Protein AF-A0A6P7TN29-F1 (afdb_monomer_lite)

InterPro domains:
  IPR000462 CDP-alcohol phosphatidyltransferase [PF01066] (7-101)
  IPR043130 CDP-alcohol phosphatidyltransferase, transmembrane domain [G3DSA:1.20.120.1760] (2-104)
  IPR048254 CDP-alcohol phosphatidyltransferase, conserved site [PS00379] (47-69)

Sequence (142 aa):
MAAVIFYVPNIIGYVRLLLLFVAFLWYQNPFWFLLVYSFSAILDGIDGYMARKLNQVSEFGSLLDVVVDNIGRGMLWCHLHKYLYLISVVEWLTLVCTHCRGPNWKALKKKHPWIIERVMDKVLFHLPACRAALQRQTIHWI

Radius of gyration: 17.47 Å; chains: 1; bounding box: 35×36×44 Å

Foldseek 3Di:
DPDLCPDPLNVLLVVLLVLLVVLVVCLVPVVSNCVSLVVSVVSLVVSVVSCLVVVSDDPVSVLSSLVSVLSSVCSVLVSPDPVSNVVSVVSVVVSVVLVVVDPCSVPDDPDDPPVVVVVCCVPQVVDPSSVVVVVVVVPPPD

pLDDT: mean 78.21, std 18.31, range [28.72, 95.44]

Structure (mmCIF, N/CA/C/O backbone):
data_AF-A0A6P7TN29-F1
#
_entry.id   AF-A0A6P7TN29-F1
#
loop_
_atom_site.group_PDB
_atom_site.id
_atom_site.type_symbol
_atom_site.label_atom_id
_atom_site.label_alt_id
_atom_site.label_comp_id
_atom_site.label_asym_id
_atom_site.label_entity_id
_atom_site.label_seq_id
_atom_site.pdbx_PDB_ins_code
_atom_site.Cartn_x
_atom_site.Cartn_y
_atom_site.Cartn_z
_atom_site.occupancy
_atom_site.B_iso_or_equiv
_atom_site.auth_seq_id
_atom_site.auth_comp_id
_atom_site.auth_asym_id
_atom_site.auth_atom_id
_atom_site.pdbx_PDB_model_num
ATOM 1 N N . MET A 1 1 ? -21.975 9.933 15.622 1.00 47.31 1 MET A N 1
ATOM 2 C CA . MET A 1 1 ? -21.009 8.853 15.331 1.00 47.31 1 MET A CA 1
ATOM 3 C C . MET A 1 1 ? -20.386 9.181 13.985 1.00 47.31 1 MET A C 1
ATOM 5 O O . MET A 1 1 ? -21.134 9.276 13.021 1.00 47.31 1 MET A O 1
ATOM 9 N N . ALA A 1 2 ? -19.087 9.483 13.913 1.00 59.81 2 ALA A N 1
ATOM 10 C CA . ALA A 1 2 ? -18.452 9.720 12.614 1.00 59.81 2 ALA A CA 1
ATOM 11 C C . ALA A 1 2 ? -18.517 8.425 11.795 1.00 59.81 2 ALA A C 1
ATOM 13 O O . ALA A 1 2 ? -18.257 7.349 12.342 1.00 59.81 2 ALA A O 1
ATOM 14 N N . ALA A 1 3 ? -18.893 8.518 10.519 1.00 77.94 3 ALA A N 1
ATOM 15 C CA . ALA A 1 3 ? -18.880 7.353 9.646 1.00 77.94 3 ALA A CA 1
ATOM 16 C C . ALA A 1 3 ? -17.451 6.798 9.586 1.00 77.94 3 ALA A C 1
ATOM 18 O O . ALA A 1 3 ? -16.494 7.568 9.505 1.00 77.94 3 ALA A O 1
ATOM 19 N N . VAL A 1 4 ? -17.313 5.470 9.615 1.00 80.50 4 VAL A N 1
ATOM 20 C CA . VAL A 1 4 ? -16.020 4.756 9.615 1.00 80.50 4 VAL A CA 1
ATOM 21 C C . VAL A 1 4 ? -15.094 5.247 8.491 1.00 80.50 4 VAL A C 1
ATOM 23 O O . VAL A 1 4 ? -13.882 5.304 8.655 1.00 80.50 4 VAL A O 1
ATOM 26 N N . ILE A 1 5 ? -15.668 5.702 7.378 1.00 82.56 5 ILE A N 1
ATOM 27 C CA . ILE A 1 5 ? -14.985 6.282 6.214 1.00 82.56 5 ILE A CA 1
ATOM 28 C C . ILE A 1 5 ? -14.106 7.497 6.583 1.00 82.56 5 ILE A C 1
ATOM 30 O O . ILE A 1 5 ? -13.052 7.676 5.982 1.00 82.56 5 ILE A O 1
ATOM 34 N N . PHE A 1 6 ? -14.499 8.299 7.580 1.00 86.69 6 PHE A N 1
ATOM 35 C CA . PHE A 1 6 ? -13.807 9.530 8.000 1.00 86.69 6 PHE A CA 1
ATOM 36 C C . PHE A 1 6 ? -12.853 9.335 9.185 1.00 86.69 6 PHE A C 1
ATOM 38 O O . PHE A 1 6 ? -12.436 10.307 9.816 1.00 86.69 6 PHE A O 1
ATOM 45 N N . TYR A 1 7 ? -12.518 8.094 9.539 1.00 90.19 7 TYR A N 1
ATOM 46 C CA . TYR A 1 7 ? -11.497 7.856 10.557 1.00 90.19 7 TYR A CA 1
ATOM 47 C C . TYR A 1 7 ? -10.146 8.385 10.077 1.00 90.19 7 TYR A C 1
ATOM 49 O O . TYR A 1 7 ? -9.779 8.206 8.917 1.00 90.19 7 TYR A O 1
ATOM 57 N N . VAL A 1 8 ? -9.387 9.001 10.985 1.00 88.50 8 VAL A N 1
ATOM 58 C CA . VAL A 1 8 ? -8.044 9.532 10.708 1.00 88.50 8 VAL A CA 1
ATOM 59 C C . VAL A 1 8 ? -7.138 8.497 10.018 1.00 88.50 8 VAL A C 1
ATOM 61 O O . VAL A 1 8 ? -6.563 8.846 8.988 1.00 88.50 8 VAL A O 1
ATOM 64 N N . PRO A 1 9 ? -7.034 7.228 10.476 1.00 89.44 9 PRO A N 1
ATOM 65 C CA . PRO A 1 9 ? -6.250 6.214 9.764 1.00 89.44 9 PRO A CA 1
ATOM 66 C C . PRO A 1 9 ? -6.745 5.941 8.336 1.00 89.44 9 PRO A C 1
ATOM 68 O O . PRO A 1 9 ? -5.930 5.767 7.438 1.00 89.44 9 PRO A O 1
ATOM 71 N N . ASN A 1 10 ? -8.057 5.978 8.085 1.00 91.75 10 ASN A N 1
ATOM 72 C CA . ASN A 1 10 ? -8.608 5.736 6.747 1.00 91.75 10 ASN A CA 1
ATOM 73 C C . ASN A 1 10 ? -8.321 6.906 5.798 1.00 91.75 10 ASN A C 1
ATOM 75 O O . ASN A 1 10 ? -8.030 6.687 4.626 1.00 91.75 10 ASN A O 1
ATOM 79 N N . ILE A 1 11 ? -8.327 8.140 6.314 1.00 92.75 11 ILE A N 1
ATOM 80 C CA . ILE A 1 11 ? -7.901 9.322 5.555 1.00 92.75 11 ILE A CA 1
ATOM 81 C C . ILE A 1 11 ? -6.428 9.191 5.151 1.00 92.75 11 ILE A C 1
ATOM 83 O O . ILE A 1 11 ? -6.093 9.453 3.997 1.00 92.75 11 ILE A O 1
ATOM 87 N N . ILE A 1 12 ? -5.561 8.734 6.062 1.00 92.50 12 ILE A N 1
ATOM 88 C CA . ILE A 1 12 ? -4.152 8.458 5.741 1.00 92.50 12 ILE A CA 1
ATOM 89 C C . ILE A 1 12 ? -4.054 7.359 4.669 1.00 92.50 12 ILE A C 1
ATOM 91 O O . ILE A 1 12 ? -3.307 7.525 3.707 1.00 92.50 12 ILE A O 1
ATOM 95 N N . GLY A 1 13 ? -4.868 6.304 4.760 1.00 92.19 13 GLY A N 1
ATOM 96 C CA . GLY A 1 13 ? -4.971 5.266 3.729 1.00 92.19 13 GLY A CA 1
ATOM 97 C C . GLY A 1 13 ? -5.359 5.807 2.344 1.00 92.19 13 GLY A C 1
ATOM 98 O O . GLY A 1 13 ? -4.758 5.431 1.338 1.00 92.19 13 GLY A O 1
ATOM 99 N N . TYR A 1 14 ? -6.301 6.753 2.259 1.00 94.19 14 TYR A N 1
ATOM 100 C CA . TYR A 1 14 ? -6.641 7.403 0.985 1.00 94.19 14 TYR A CA 1
ATOM 101 C C . TYR A 1 14 ? -5.502 8.273 0.447 1.00 94.19 14 TYR A C 1
ATOM 103 O O . TYR A 1 14 ? -5.251 8.284 -0.758 1.00 94.19 14 TYR A O 1
ATOM 111 N N . VAL A 1 15 ? -4.785 8.978 1.328 1.00 94.56 15 VAL A N 1
ATOM 112 C CA . VAL A 1 15 ? -3.595 9.754 0.946 1.00 94.56 15 VAL A CA 1
ATOM 113 C C . VAL A 1 15 ? -2.497 8.831 0.416 1.00 94.56 15 VAL A C 1
ATOM 115 O O . VAL A 1 15 ? -1.889 9.155 -0.600 1.00 94.56 15 VAL A O 1
ATOM 118 N N . ARG A 1 16 ? -2.279 7.662 1.033 1.00 94.44 16 ARG A N 1
ATOM 119 C CA . ARG A 1 16 ? -1.353 6.633 0.525 1.00 94.44 16 ARG A CA 1
ATOM 120 C C . ARG A 1 16 ? -1.736 6.178 -0.874 1.00 94.44 16 ARG A C 1
ATOM 122 O O . ARG A 1 16 ? -0.897 6.183 -1.768 1.00 94.44 16 ARG A O 1
ATOM 129 N N . LEU A 1 17 ? -3.009 5.853 -1.090 1.00 94.12 17 LEU A N 1
ATOM 130 C CA . LEU A 1 17 ? -3.495 5.467 -2.413 1.00 94.12 17 LEU A CA 1
ATOM 131 C C . LEU A 1 17 ? -3.226 6.565 -3.455 1.00 94.12 17 LEU A C 1
ATOM 133 O O . LEU A 1 17 ? -2.740 6.276 -4.547 1.00 94.12 17 LEU A O 1
ATOM 137 N N . LEU A 1 18 ? -3.478 7.829 -3.106 1.00 95.44 18 LEU A N 1
ATOM 138 C CA . LEU A 1 18 ? -3.179 8.963 -3.977 1.00 95.44 18 LEU A CA 1
ATOM 139 C C . LEU A 1 18 ? -1.673 9.107 -4.240 1.00 95.44 18 LEU A C 1
ATOM 141 O O . LEU A 1 18 ? -1.282 9.325 -5.382 1.00 95.44 18 LEU A O 1
ATOM 145 N N . LEU A 1 19 ? -0.822 8.934 -3.226 1.00 93.12 19 LEU A N 1
ATOM 146 C CA . LEU A 1 19 ? 0.634 8.954 -3.386 1.00 93.12 19 LEU A CA 1
ATOM 147 C C . LEU A 1 19 ? 1.135 7.830 -4.292 1.00 93.12 19 LEU A C 1
ATOM 149 O O . LEU A 1 19 ? 2.046 8.064 -5.079 1.00 93.12 19 LEU A O 1
ATOM 153 N N . LEU A 1 20 ? 0.533 6.640 -4.240 1.00 93.94 20 LEU A N 1
ATOM 154 C CA . LEU A 1 20 ? 0.843 5.567 -5.185 1.00 93.94 20 LEU A CA 1
ATOM 155 C C . LEU A 1 20 ? 0.482 5.979 -6.617 1.00 93.94 20 LEU A C 1
ATOM 157 O O . LEU A 1 20 ? 1.319 5.863 -7.508 1.00 93.94 20 LEU A O 1
ATOM 161 N N . PHE A 1 21 ? -0.707 6.544 -6.852 1.00 93.38 21 PHE A N 1
ATOM 162 C CA . PHE A 1 21 ? -1.067 7.059 -8.180 1.00 93.38 21 PHE A CA 1
ATOM 163 C C . PHE A 1 21 ? -0.113 8.150 -8.666 1.00 93.38 21 PHE A C 1
ATOM 165 O O . PHE A 1 21 ? 0.310 8.125 -9.819 1.00 93.38 21 PHE A O 1
ATOM 172 N N . VAL A 1 22 ? 0.264 9.074 -7.782 1.00 93.25 22 VAL A N 1
ATOM 173 C CA . VAL A 1 22 ? 1.280 10.094 -8.050 1.00 93.25 22 VAL A CA 1
ATOM 174 C C . VAL A 1 22 ? 2.586 9.404 -8.432 1.00 93.25 22 VAL A C 1
ATOM 176 O O . VAL A 1 22 ? 3.076 9.663 -9.521 1.00 93.25 22 VAL A O 1
ATOM 179 N N . ALA A 1 23 ? 3.099 8.455 -7.644 1.00 92.38 23 ALA A N 1
ATOM 180 C CA . ALA A 1 23 ? 4.323 7.717 -7.964 1.00 92.38 23 ALA A CA 1
ATOM 181 C C . ALA A 1 23 ? 4.268 7.081 -9.364 1.00 92.38 23 ALA A C 1
ATOM 183 O O . ALA A 1 23 ? 5.241 7.175 -10.110 1.00 92.38 23 ALA A O 1
ATOM 184 N N . PHE A 1 24 ? 3.121 6.525 -9.771 1.00 88.94 24 PHE A N 1
ATOM 185 C CA . PHE A 1 24 ? 2.937 5.965 -11.114 1.00 88.94 24 PHE A CA 1
ATOM 186 C C . PHE A 1 24 ? 3.148 6.985 -12.244 1.00 88.94 24 PHE A C 1
ATOM 188 O O . PHE A 1 24 ? 3.674 6.633 -13.296 1.00 88.94 24 PHE A O 1
ATOM 195 N N . LEU A 1 25 ? 2.792 8.257 -12.044 1.00 91.12 25 LEU A N 1
ATOM 196 C CA . LEU A 1 25 ? 3.020 9.303 -13.051 1.00 91.12 25 LEU A CA 1
ATOM 197 C C . LEU A 1 25 ? 4.515 9.551 -13.299 1.00 91.12 25 LEU A C 1
ATOM 199 O O . LEU A 1 25 ? 4.910 9.873 -14.417 1.00 91.12 25 LEU A O 1
ATOM 203 N N . TRP A 1 26 ? 5.358 9.341 -12.284 1.00 90.69 26 TRP A N 1
ATOM 204 C CA . TRP A 1 26 ? 6.819 9.423 -12.394 1.00 90.69 26 TRP A CA 1
ATOM 205 C C . TRP A 1 26 ? 7.480 8.074 -12.707 1.00 90.69 26 TRP A C 1
ATOM 207 O O . TRP A 1 26 ? 8.686 7.938 -12.537 1.00 90.69 26 TRP A O 1
ATOM 217 N N . TYR A 1 27 ? 6.743 7.088 -13.225 1.00 85.06 27 TYR A N 1
ATOM 218 C CA . TYR A 1 27 ? 7.265 5.751 -13.544 1.00 85.06 27 TYR A CA 1
ATOM 219 C C . TYR A 1 27 ? 8.521 5.752 -14.439 1.00 85.06 27 TYR A C 1
ATOM 221 O O . TYR A 1 27 ? 9.368 4.871 -14.327 1.00 85.06 27 TYR A O 1
ATOM 229 N N . GLN A 1 28 ? 8.675 6.741 -15.325 1.00 86.62 28 GLN A N 1
ATOM 230 C CA . GLN A 1 28 ? 9.862 6.857 -16.184 1.00 86.62 28 GLN A CA 1
ATOM 231 C C . GLN A 1 28 ? 11.094 7.422 -15.460 1.00 86.62 28 GLN A C 1
ATOM 233 O O . GLN A 1 28 ? 12.211 7.281 -15.953 1.00 86.62 28 GLN A O 1
ATOM 238 N N . ASN A 1 29 ? 10.910 8.076 -14.309 1.00 91.31 29 ASN A N 1
ATOM 239 C CA . ASN A 1 29 ? 11.985 8.675 -13.534 1.00 91.31 29 ASN A CA 1
ATOM 240 C C . ASN A 1 29 ? 12.155 7.931 -12.194 1.00 91.31 29 ASN A C 1
ATOM 242 O O . ASN A 1 29 ? 11.424 8.208 -11.237 1.00 91.31 29 ASN A O 1
ATOM 246 N N . PRO A 1 30 ? 13.131 7.010 -12.089 1.00 88.25 30 PRO A N 1
ATOM 247 C CA . PRO A 1 30 ? 13.239 6.112 -10.940 1.00 88.25 30 PRO A CA 1
ATOM 248 C C . PRO A 1 30 ? 13.497 6.849 -9.621 1.00 88.25 30 PRO A C 1
ATOM 250 O O . PRO A 1 30 ? 13.059 6.386 -8.572 1.00 88.25 30 PRO A O 1
ATOM 253 N N . PHE A 1 31 ? 14.161 8.010 -9.655 1.00 92.19 31 PHE A N 1
ATOM 254 C CA . PHE A 1 31 ? 14.425 8.804 -8.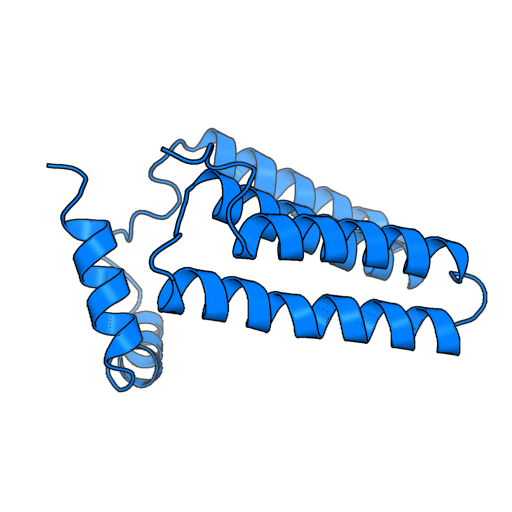454 1.00 92.19 31 PHE A CA 1
ATOM 255 C C . PHE A 1 31 ? 13.129 9.338 -7.831 1.00 92.19 31 PHE A C 1
ATOM 257 O O . PHE A 1 31 ? 12.867 9.110 -6.650 1.00 92.19 31 PHE A O 1
ATOM 264 N N . TRP A 1 32 ? 12.289 10.002 -8.631 1.00 92.38 32 TRP A N 1
ATOM 265 C CA . TRP A 1 32 ? 11.015 10.549 -8.158 1.00 92.38 32 TRP A CA 1
ATOM 266 C C . TRP A 1 32 ? 10.014 9.453 -7.797 1.00 92.38 32 TRP A C 1
ATOM 268 O O . TRP A 1 32 ? 9.335 9.570 -6.776 1.00 92.38 32 TRP A O 1
ATOM 278 N N . PHE A 1 33 ? 9.974 8.366 -8.576 1.00 92.31 33 PHE A N 1
ATOM 279 C CA . PHE A 1 33 ? 9.165 7.192 -8.255 1.00 92.31 33 PHE A CA 1
ATOM 280 C C . PHE A 1 33 ? 9.512 6.641 -6.867 1.00 92.31 33 PHE A C 1
ATOM 282 O O . PHE A 1 33 ? 8.635 6.536 -6.010 1.00 92.31 33 PHE A O 1
ATOM 289 N N . LEU A 1 34 ? 10.793 6.337 -6.621 1.00 91.56 34 LEU A N 1
ATOM 290 C CA . LEU A 1 34 ? 11.240 5.760 -5.352 1.00 91.56 34 LEU A CA 1
ATOM 291 C C . LEU A 1 34 ? 11.006 6.704 -4.178 1.00 91.56 34 LEU A C 1
ATOM 293 O O . LEU A 1 34 ? 10.623 6.239 -3.106 1.00 91.56 34 LEU A O 1
ATOM 297 N N . LEU A 1 35 ? 11.200 8.010 -4.368 1.00 94.44 35 LEU A N 1
ATOM 298 C CA . LEU A 1 35 ? 10.954 9.005 -3.329 1.00 94.44 35 LEU A CA 1
ATOM 299 C C . LEU A 1 35 ? 9.482 8.981 -2.898 1.00 94.44 35 LEU A C 1
ATOM 301 O O . LEU A 1 35 ? 9.192 8.749 -1.725 1.00 94.44 35 LEU A O 1
ATOM 305 N N . VAL A 1 36 ? 8.549 9.159 -3.837 1.00 94.38 36 VAL A N 1
ATOM 306 C CA . VAL A 1 36 ? 7.107 9.211 -3.533 1.00 94.38 36 VAL A CA 1
ATOM 307 C C . VAL A 1 36 ? 6.602 7.863 -3.010 1.00 94.38 36 VAL A C 1
ATOM 309 O O . VAL A 1 36 ? 5.854 7.818 -2.032 1.00 94.38 36 VAL A O 1
ATOM 312 N N . TYR A 1 37 ? 7.060 6.757 -3.603 1.00 93.19 37 TYR A N 1
ATOM 313 C CA . TYR A 1 37 ? 6.729 5.407 -3.150 1.00 93.19 37 TYR A CA 1
ATOM 314 C C . TYR A 1 37 ? 7.202 5.154 -1.710 1.00 93.19 37 TYR A C 1
ATOM 316 O O . TYR A 1 37 ? 6.441 4.640 -0.890 1.00 93.19 37 TYR A O 1
ATOM 324 N N . SER A 1 38 ? 8.423 5.575 -1.367 1.00 93.25 38 SER A N 1
ATOM 325 C CA . SER A 1 38 ? 8.962 5.436 -0.007 1.00 93.25 38 SER A CA 1
ATOM 326 C C . SER A 1 38 ? 8.159 6.250 1.006 1.00 93.25 38 SER A C 1
ATOM 328 O O . SER A 1 38 ? 7.878 5.761 2.097 1.00 93.25 38 SER A O 1
ATOM 330 N N . PHE A 1 39 ? 7.720 7.460 0.643 1.00 94.88 39 PHE A N 1
ATOM 331 C CA . PHE A 1 39 ? 6.811 8.244 1.485 1.00 94.88 39 PHE A CA 1
ATOM 332 C C . PHE A 1 39 ? 5.479 7.521 1.728 1.00 94.88 39 PHE A C 1
ATOM 334 O O . PHE A 1 39 ? 5.013 7.475 2.867 1.00 94.88 39 PHE A O 1
ATOM 341 N N . SER A 1 40 ? 4.894 6.909 0.694 1.00 94.00 40 SER A N 1
ATOM 342 C CA . SER A 1 40 ? 3.679 6.096 0.840 1.00 94.00 40 SER A CA 1
ATOM 343 C C . SER A 1 40 ? 3.890 4.893 1.770 1.00 94.00 40 SER A C 1
ATOM 345 O O . SER A 1 40 ? 3.027 4.592 2.593 1.00 94.00 40 SER A O 1
ATOM 347 N N . ALA A 1 41 ? 5.047 4.229 1.681 1.00 90.75 41 ALA A N 1
ATOM 348 C CA . ALA A 1 41 ? 5.397 3.100 2.544 1.00 90.75 41 ALA A CA 1
ATOM 349 C C . ALA A 1 41 ? 5.616 3.514 4.011 1.00 90.75 41 ALA A C 1
ATOM 351 O O . ALA A 1 41 ? 5.274 2.769 4.921 1.00 90.75 41 ALA A O 1
ATOM 352 N N . ILE A 1 42 ? 6.145 4.711 4.273 1.00 93.69 42 ILE A N 1
ATOM 353 C CA . ILE A 1 42 ? 6.286 5.225 5.646 1.00 93.69 42 ILE A CA 1
ATOM 354 C C . ILE A 1 42 ? 4.910 5.511 6.268 1.00 93.69 42 ILE A C 1
ATOM 356 O O . ILE A 1 42 ? 4.701 5.258 7.456 1.00 93.69 42 ILE A O 1
ATOM 360 N N . LEU A 1 43 ? 3.966 6.026 5.476 1.00 92.00 43 LEU A N 1
ATOM 361 C CA . LEU A 1 43 ? 2.617 6.353 5.946 1.00 92.00 43 LEU A CA 1
ATOM 362 C C . LEU A 1 43 ? 1.806 5.120 6.376 1.00 92.00 43 LEU A C 1
ATOM 364 O O . LEU A 1 43 ? 0.967 5.265 7.262 1.00 92.00 43 LEU A O 1
ATOM 368 N N . ASP A 1 44 ? 2.101 3.937 5.830 1.00 90.00 44 ASP A N 1
ATOM 369 C CA . ASP A 1 44 ? 1.529 2.644 6.247 1.00 90.00 44 ASP A CA 1
ATOM 370 C C . ASP A 1 44 ? 1.726 2.379 7.744 1.00 90.00 44 ASP A C 1
ATOM 372 O O . ASP A 1 44 ? 0.792 2.174 8.516 1.00 90.00 44 ASP A O 1
ATOM 376 N N . GLY A 1 45 ? 2.964 2.522 8.219 1.00 87.62 45 GLY A N 1
ATOM 377 C CA . GLY A 1 45 ? 3.251 2.360 9.642 1.00 87.62 45 GLY A CA 1
ATOM 378 C C . GLY A 1 45 ? 2.539 3.404 10.512 1.00 87.62 45 GLY A C 1
ATOM 379 O O . GLY A 1 45 ? 2.171 3.126 11.662 1.00 87.62 45 GLY A O 1
ATOM 380 N N . ILE A 1 46 ? 2.336 4.611 9.972 1.00 89.38 46 ILE A N 1
ATOM 381 C CA . ILE A 1 46 ? 1.725 5.736 10.685 1.00 89.38 46 ILE A CA 1
ATOM 382 C C . ILE A 1 46 ? 0.213 5.546 10.822 1.00 89.38 46 ILE A C 1
ATOM 384 O O . ILE A 1 46 ? -0.311 5.796 11.912 1.00 89.38 46 ILE A O 1
ATOM 388 N N . ASP A 1 47 ? -0.494 5.090 9.785 1.00 88.06 47 ASP A N 1
ATOM 389 C CA . ASP A 1 47 ? -1.944 4.882 9.863 1.00 88.06 47 ASP A CA 1
ATOM 390 C C . ASP A 1 47 ? -2.311 3.809 10.900 1.00 88.06 47 ASP A C 1
ATOM 392 O O . ASP A 1 47 ? -3.165 4.051 11.760 1.00 88.06 47 ASP A O 1
ATOM 396 N N . GLY A 1 48 ? -1.572 2.700 10.951 1.00 86.00 48 GLY A N 1
ATOM 397 C CA . GLY A 1 48 ? -1.779 1.641 11.927 1.00 86.00 48 GLY A CA 1
ATOM 398 C C . GLY A 1 48 ? -1.452 2.103 13.345 1.00 86.00 48 GLY A C 1
ATOM 399 O O . GLY A 1 48 ? -2.145 1.748 14.307 1.00 86.00 48 GLY A O 1
ATOM 400 N N . TYR A 1 49 ? -0.413 2.929 13.503 1.00 86.00 49 TYR A N 1
ATOM 401 C CA . TYR A 1 49 ? -0.087 3.542 14.790 1.00 86.00 49 TYR A CA 1
ATOM 402 C C . TYR A 1 49 ? -1.189 4.504 15.261 1.00 86.00 49 TYR A C 1
ATOM 404 O O . TYR A 1 49 ? -1.618 4.426 16.417 1.00 86.00 49 TYR A O 1
ATOM 412 N N . MET A 1 50 ? -1.705 5.355 14.370 1.00 85.44 50 MET A N 1
ATOM 413 C CA . MET A 1 50 ? -2.811 6.271 14.661 1.00 85.44 50 MET A CA 1
ATOM 414 C C . MET A 1 50 ? -4.113 5.530 14.968 1.00 85.44 50 MET A C 1
ATOM 416 O O . MET A 1 50 ? -4.789 5.889 15.931 1.00 85.44 50 MET A O 1
ATOM 420 N N . ALA A 1 51 ? -4.435 4.456 14.243 1.00 88.06 51 ALA A N 1
ATOM 421 C CA . ALA A 1 51 ? -5.618 3.634 14.498 1.00 88.06 51 ALA A CA 1
ATOM 422 C C . ALA A 1 51 ? -5.630 3.080 15.930 1.00 88.06 51 ALA A C 1
ATOM 424 O O . ALA A 1 51 ? -6.657 3.128 16.611 1.00 88.06 51 ALA A O 1
ATOM 425 N N . ARG A 1 52 ? -4.473 2.608 16.418 1.00 87.06 52 ARG A N 1
ATOM 426 C CA . ARG A 1 52 ? -4.317 2.105 17.792 1.00 87.06 52 ARG A CA 1
ATOM 427 C C . ARG A 1 52 ? -4.370 3.226 18.824 1.00 87.06 52 ARG A C 1
ATOM 429 O O . ARG A 1 52 ? -5.053 3.082 19.834 1.00 87.06 52 ARG A O 1
ATOM 436 N N . LYS A 1 53 ? -3.682 4.344 18.570 1.00 86.50 53 LYS A N 1
ATOM 437 C CA . LYS A 1 53 ? -3.624 5.480 19.502 1.00 86.50 53 LYS A CA 1
ATOM 438 C C . LYS A 1 53 ? -4.982 6.169 19.669 1.00 86.50 53 LYS A C 1
ATOM 440 O O . LYS A 1 53 ? -5.324 6.570 20.775 1.00 86.50 53 LYS A O 1
ATOM 445 N N . LEU A 1 54 ? -5.751 6.285 18.587 1.00 85.44 54 LEU A N 1
ATOM 446 C CA . LEU A 1 54 ? -7.070 6.925 18.568 1.00 85.44 54 LEU A CA 1
ATOM 447 C C . LEU A 1 54 ? -8.219 5.943 18.838 1.00 85.44 54 LEU A C 1
ATOM 449 O O . LEU A 1 54 ? -9.374 6.356 18.860 1.00 85.44 54 LEU A O 1
ATOM 453 N N . ASN A 1 55 ? -7.918 4.653 19.040 1.00 84.50 55 ASN A N 1
ATOM 454 C CA . ASN A 1 55 ? -8.906 3.584 19.206 1.00 84.50 55 ASN A CA 1
ATOM 455 C C . ASN A 1 55 ? -9.935 3.535 18.047 1.00 84.50 55 ASN A C 1
ATOM 457 O O . ASN A 1 55 ? -11.106 3.233 18.255 1.00 84.50 55 ASN A O 1
ATOM 461 N N . GLN A 1 56 ? -9.483 3.842 16.823 1.00 87.00 56 GLN A N 1
ATOM 462 C CA . GLN A 1 56 ? -10.267 3.913 15.577 1.00 87.00 56 GLN A CA 1
ATOM 463 C C . GLN A 1 56 ? -9.989 2.702 14.667 1.00 87.00 56 GLN A C 1
ATOM 465 O O . GLN A 1 56 ? -9.784 2.833 13.461 1.00 87.00 56 GLN A O 1
ATOM 470 N N . VAL A 1 57 ? -9.930 1.503 15.248 1.00 85.00 57 VAL A N 1
ATOM 471 C CA . VAL A 1 57 ? -9.691 0.260 14.499 1.00 85.00 57 VAL A CA 1
ATOM 472 C C . VAL A 1 57 ? -10.998 -0.203 13.850 1.00 85.00 57 VAL A C 1
ATOM 474 O O . VAL A 1 57 ? -12.024 -0.275 14.520 1.00 85.00 57 VAL A O 1
ATOM 477 N N . SER A 1 58 ? -10.968 -0.521 12.553 1.00 86.12 58 SER A N 1
ATOM 478 C CA . SER A 1 58 ? -12.148 -0.969 11.799 1.00 86.12 58 SER A CA 1
ATOM 479 C C . SER A 1 58 ? -11.808 -2.068 10.790 1.00 86.12 58 SER A C 1
ATOM 481 O O . SER A 1 58 ? -10.681 -2.132 10.294 1.00 86.12 58 SER A O 1
ATOM 483 N N . GLU A 1 59 ? -12.786 -2.919 10.460 1.00 83.06 59 GLU A N 1
ATOM 484 C CA . GLU A 1 59 ? -12.631 -3.947 9.417 1.00 83.06 59 GLU A CA 1
ATOM 485 C C . GLU A 1 59 ? -12.403 -3.322 8.041 1.00 83.06 59 GLU A C 1
ATOM 487 O O . GLU A 1 59 ? -11.524 -3.762 7.304 1.00 83.06 59 GLU A O 1
ATOM 492 N N . PHE A 1 60 ? -13.132 -2.245 7.733 1.00 86.31 60 PHE A N 1
ATOM 493 C CA . PHE A 1 60 ? -12.957 -1.492 6.494 1.00 86.31 60 PHE A CA 1
ATOM 494 C C . PHE A 1 60 ? -11.534 -0.943 6.356 1.00 86.31 60 PHE A C 1
ATOM 496 O O . PHE A 1 60 ? -10.907 -1.157 5.325 1.00 86.31 60 PHE A O 1
ATOM 503 N N . GLY A 1 61 ? -11.003 -0.292 7.398 1.00 86.31 61 GLY A N 1
ATOM 504 C CA . GLY A 1 61 ? -9.634 0.226 7.376 1.00 86.31 61 GLY A CA 1
ATOM 505 C C . GLY A 1 61 ? -8.604 -0.884 7.191 1.00 86.31 61 GLY A C 1
ATOM 506 O O . GLY A 1 61 ? -7.667 -0.738 6.417 1.00 86.31 61 GLY A O 1
ATOM 507 N N . SER A 1 62 ? -8.829 -2.042 7.818 1.00 85.00 62 SER A N 1
ATOM 508 C CA . SER A 1 62 ? -7.963 -3.198 7.604 1.00 85.00 62 SER A CA 1
ATOM 509 C C . SER A 1 62 ? -8.045 -3.782 6.191 1.00 85.00 62 SER A C 1
ATOM 511 O O . SER A 1 62 ? -7.055 -4.350 5.742 1.00 85.00 62 SER A O 1
ATOM 513 N N . LEU A 1 63 ? -9.205 -3.753 5.535 1.00 86.62 63 LEU A N 1
ATOM 514 C CA . LEU A 1 63 ? -9.336 -4.194 4.146 1.00 86.62 63 LEU A CA 1
ATOM 515 C C . LEU A 1 63 ? -8.658 -3.190 3.208 1.00 86.62 63 LEU A C 1
ATOM 517 O O . LEU A 1 63 ? -7.925 -3.596 2.310 1.00 86.62 63 LEU A O 1
ATOM 521 N N . LEU A 1 64 ? -8.897 -1.896 3.438 1.00 90.38 64 LEU A N 1
ATOM 522 C CA . LEU A 1 64 ? -8.307 -0.802 2.673 1.00 90.38 64 LEU A CA 1
ATOM 523 C C . LEU A 1 64 ? -6.780 -0.903 2.675 1.00 90.38 64 LEU A C 1
ATOM 525 O O . LEU A 1 64 ? -6.180 -0.852 1.609 1.00 90.38 64 LEU A O 1
ATOM 529 N N . ASP A 1 65 ? -6.186 -1.116 3.847 1.00 90.25 65 ASP A N 1
ATOM 530 C CA . ASP A 1 65 ? -4.745 -1.285 4.023 1.00 90.25 65 ASP A CA 1
ATOM 531 C C . ASP A 1 65 ? -4.180 -2.406 3.134 1.00 90.25 65 ASP A C 1
ATOM 533 O O . ASP A 1 65 ? -3.348 -2.158 2.265 1.00 90.25 65 ASP A O 1
ATOM 537 N N . VAL A 1 66 ? -4.746 -3.616 3.231 1.00 90.19 66 VAL A N 1
ATOM 538 C CA . VAL A 1 66 ? -4.326 -4.779 2.428 1.00 90.19 66 VAL A CA 1
ATOM 539 C C . VAL A 1 66 ? -4.469 -4.527 0.919 1.00 90.19 66 VAL A C 1
ATOM 541 O O . VAL A 1 66 ? -3.626 -4.962 0.131 1.00 90.19 66 VAL A O 1
ATOM 544 N N . VAL A 1 67 ? -5.533 -3.836 0.497 1.00 92.06 67 VAL A N 1
ATOM 545 C CA . VAL A 1 67 ? -5.770 -3.499 -0.916 1.00 92.06 67 VAL A CA 1
ATOM 546 C C . VAL A 1 67 ? -4.741 -2.487 -1.420 1.00 92.06 67 VAL A C 1
ATOM 548 O O . VAL A 1 67 ? -4.160 -2.702 -2.484 1.00 92.06 67 VAL A O 1
ATOM 551 N N . VAL A 1 68 ? -4.491 -1.409 -0.671 1.00 93.88 68 VAL A N 1
ATOM 552 C CA . VAL A 1 68 ? -3.505 -0.371 -1.024 1.00 93.88 68 VAL A CA 1
ATOM 553 C C . VAL A 1 68 ? -2.101 -0.972 -1.111 1.00 93.88 68 VAL A C 1
ATOM 555 O O . VAL A 1 68 ? -1.359 -0.687 -2.050 1.00 93.88 68 VAL A O 1
ATOM 558 N N . ASP A 1 69 ? -1.777 -1.884 -0.204 1.00 92.88 69 ASP A N 1
ATOM 559 C CA . ASP A 1 69 ? -0.538 -2.653 -0.198 1.00 92.88 69 ASP A CA 1
ATOM 560 C C . ASP A 1 69 ? -0.352 -3.532 -1.442 1.00 92.88 69 ASP A C 1
ATOM 562 O O . ASP A 1 69 ? 0.720 -3.542 -2.057 1.00 92.88 69 ASP A O 1
ATOM 566 N N . ASN A 1 70 ? -1.399 -4.261 -1.839 1.00 93.25 70 ASN A N 1
ATOM 567 C CA . ASN A 1 70 ? -1.386 -5.068 -3.060 1.00 93.25 70 ASN A CA 1
ATOM 568 C C . ASN A 1 70 ? -1.236 -4.198 -4.314 1.00 93.25 70 ASN A C 1
ATOM 570 O O . ASN A 1 70 ? -0.541 -4.595 -5.249 1.00 93.25 70 ASN A O 1
ATOM 574 N N . ILE A 1 71 ? -1.846 -3.008 -4.339 1.00 93.38 71 ILE A N 1
ATOM 575 C CA . ILE A 1 71 ? -1.662 -2.043 -5.431 1.00 93.38 71 ILE A CA 1
ATOM 576 C C . ILE A 1 71 ? -0.199 -1.590 -5.481 1.00 93.38 71 ILE A C 1
ATOM 578 O O . ILE A 1 71 ? 0.425 -1.686 -6.536 1.00 93.38 71 ILE A O 1
ATOM 582 N N . GLY A 1 72 ? 0.371 -1.163 -4.351 1.00 92.88 72 GLY A N 1
ATOM 583 C CA . GLY A 1 72 ? 1.759 -0.700 -4.279 1.00 92.88 72 GLY A CA 1
ATOM 584 C C . GLY A 1 72 ? 2.767 -1.762 -4.729 1.00 92.88 72 GLY A C 1
ATOM 585 O O . GLY A 1 72 ? 3.603 -1.494 -5.596 1.00 92.88 72 GLY A O 1
ATOM 586 N N . ARG A 1 73 ? 2.649 -2.996 -4.215 1.00 92.19 73 ARG A N 1
ATOM 587 C CA . ARG A 1 73 ? 3.495 -4.126 -4.643 1.00 92.19 73 ARG A CA 1
ATOM 588 C C . ARG A 1 73 ? 3.272 -4.486 -6.105 1.00 92.19 73 ARG A C 1
ATOM 590 O O . ARG A 1 73 ? 4.240 -4.651 -6.843 1.00 92.19 73 ARG A O 1
ATOM 597 N N . GLY A 1 74 ? 2.016 -4.539 -6.546 1.00 91.31 74 GLY A N 1
ATOM 598 C CA . GLY A 1 74 ? 1.665 -4.809 -7.936 1.00 91.31 74 GLY A CA 1
ATOM 599 C C . GLY A 1 74 ? 2.322 -3.822 -8.899 1.00 91.31 74 GLY A C 1
ATOM 600 O O . GLY A 1 74 ? 2.885 -4.238 -9.910 1.00 91.31 74 GLY A O 1
ATOM 601 N N . MET A 1 75 ? 2.335 -2.530 -8.565 1.00 88.81 75 MET A N 1
ATOM 602 C CA . MET A 1 75 ? 3.018 -1.510 -9.363 1.00 88.81 75 MET A CA 1
ATOM 603 C C . MET A 1 75 ? 4.526 -1.763 -9.461 1.00 88.81 75 MET A C 1
ATOM 605 O O . MET A 1 75 ? 5.092 -1.655 -10.550 1.00 88.81 75 MET A O 1
ATOM 609 N N . LEU A 1 76 ? 5.169 -2.143 -8.354 1.00 89.44 76 LEU A N 1
ATOM 610 C CA . LEU A 1 76 ? 6.596 -2.469 -8.330 1.00 89.44 76 LEU A CA 1
ATOM 611 C C . LEU A 1 76 ? 6.908 -3.707 -9.185 1.00 89.44 76 LEU A C 1
ATOM 613 O O . LEU A 1 76 ? 7.836 -3.680 -9.995 1.00 89.44 76 LEU A O 1
ATOM 617 N N . TRP A 1 77 ? 6.105 -4.768 -9.055 1.00 89.88 77 TRP A N 1
ATOM 618 C CA . TRP A 1 77 ? 6.234 -5.982 -9.864 1.00 89.88 77 TRP A CA 1
ATOM 619 C C . TRP A 1 77 ? 6.100 -5.681 -11.357 1.00 89.88 77 TRP A C 1
ATOM 621 O O . TRP A 1 77 ? 6.950 -6.093 -12.147 1.00 89.88 77 TRP A O 1
ATOM 631 N N . CYS A 1 78 ? 5.082 -4.904 -11.731 1.00 85.50 78 CYS A N 1
ATOM 632 C CA . CYS A 1 78 ? 4.854 -4.481 -13.110 1.00 85.50 78 CYS A CA 1
ATOM 633 C C . CYS A 1 78 ? 6.003 -3.631 -13.672 1.00 85.50 78 CYS A C 1
ATOM 635 O O . CYS A 1 78 ? 6.256 -3.696 -14.875 1.00 85.50 78 CYS A O 1
ATOM 637 N N . HIS A 1 79 ? 6.683 -2.844 -12.828 1.00 84.31 79 HIS A N 1
ATOM 638 C CA . HIS A 1 79 ? 7.811 -2.012 -13.248 1.00 84.31 79 HIS A CA 1
ATOM 639 C C . HIS A 1 79 ? 9.082 -2.819 -13.502 1.00 84.31 79 HIS A C 1
ATOM 641 O O . HIS A 1 79 ? 9.806 -2.563 -14.464 1.00 84.31 79 HIS A O 1
ATOM 647 N N . LEU A 1 80 ? 9.360 -3.790 -12.632 1.00 86.75 80 LEU A N 1
ATOM 648 C CA . LEU A 1 80 ? 10.656 -4.451 -12.592 1.00 86.75 80 LEU A CA 1
ATOM 649 C C . LEU A 1 80 ? 10.864 -5.408 -13.772 1.00 86.75 80 LEU A C 1
ATOM 651 O O . LEU A 1 80 ? 11.939 -5.420 -14.373 1.00 86.75 80 LEU A O 1
ATOM 655 N N . HIS A 1 81 ? 9.866 -6.233 -14.112 1.00 86.12 81 HIS A N 1
ATOM 656 C CA . HIS A 1 81 ? 10.026 -7.205 -15.191 1.00 86.12 81 HIS A CA 1
ATOM 657 C C . HIS A 1 81 ? 8.707 -7.773 -15.733 1.00 86.12 81 HIS A C 1
ATOM 659 O O . HIS A 1 81 ? 7.762 -8.025 -14.990 1.00 86.12 81 HIS A O 1
ATOM 665 N N . LYS A 1 82 ? 8.684 -8.099 -17.034 1.00 82.62 82 LYS A N 1
ATOM 666 C CA . LYS A 1 82 ? 7.497 -8.609 -17.747 1.00 82.62 82 LYS A CA 1
ATOM 667 C C . LYS A 1 82 ? 6.950 -9.927 -17.178 1.00 82.62 82 LYS A C 1
ATOM 669 O O . LYS A 1 82 ? 5.758 -10.174 -17.261 1.00 82.62 82 LYS A O 1
ATOM 674 N N . TYR A 1 83 ? 7.774 -10.798 -16.599 1.00 85.81 83 TYR A N 1
ATOM 675 C CA . TYR A 1 83 ? 7.271 -12.062 -16.031 1.00 85.81 83 TYR A CA 1
ATOM 676 C C . TYR A 1 83 ? 6.631 -11.897 -14.644 1.00 85.81 83 TYR A C 1
ATOM 678 O O . TYR A 1 83 ? 5.913 -12.786 -14.188 1.00 85.81 83 TYR A O 1
ATOM 686 N N . LEU A 1 84 ? 6.832 -10.751 -13.987 1.00 90.06 84 LEU A N 1
ATOM 687 C CA . LEU A 1 84 ? 6.340 -10.504 -12.630 1.00 90.06 84 LEU A CA 1
ATOM 688 C C . LEU A 1 84 ? 4.850 -10.128 -12.594 1.00 90.06 84 LEU A C 1
ATOM 690 O O . LEU A 1 84 ? 4.258 -10.126 -11.517 1.00 90.06 84 LEU A O 1
ATOM 694 N N . TYR A 1 85 ? 4.198 -9.927 -13.749 1.00 86.50 85 TYR A N 1
ATOM 695 C CA . TYR A 1 85 ? 2.733 -9.833 -13.812 1.00 86.50 85 TYR A CA 1
ATOM 696 C C . TYR A 1 85 ? 2.059 -11.070 -13.208 1.00 86.50 85 TYR A C 1
ATOM 698 O O . TYR A 1 85 ? 1.026 -10.946 -12.557 1.00 86.50 85 TYR A O 1
ATOM 706 N N . LEU A 1 86 ? 2.668 -12.254 -13.360 1.00 89.94 86 LEU A N 1
ATOM 707 C CA . LEU A 1 86 ? 2.160 -13.484 -12.752 1.00 89.94 86 LEU A CA 1
ATOM 708 C C . LEU A 1 86 ? 2.158 -13.404 -11.222 1.00 89.94 86 LEU A C 1
ATOM 710 O O . LEU A 1 86 ? 1.205 -13.858 -10.599 1.00 89.94 86 LEU A O 1
ATOM 714 N N . ILE A 1 87 ? 3.182 -12.787 -10.621 1.00 90.25 87 ILE A N 1
ATOM 715 C CA . ILE A 1 87 ? 3.249 -12.599 -9.166 1.00 90.25 87 ILE A CA 1
ATOM 716 C C . ILE A 1 87 ? 2.118 -11.684 -8.710 1.00 90.25 87 ILE A C 1
ATOM 718 O O . ILE A 1 87 ? 1.387 -12.045 -7.792 1.00 90.25 87 ILE A O 1
ATOM 722 N N . SER A 1 88 ? 1.906 -10.559 -9.399 1.00 90.12 88 SER A N 1
ATOM 723 C CA . SER A 1 88 ? 0.799 -9.659 -9.070 1.00 90.12 88 SER A CA 1
ATOM 724 C C . SER A 1 88 ? -0.560 -10.363 -9.187 1.00 90.12 88 SER A C 1
ATOM 726 O O . SER A 1 88 ? -1.388 -10.256 -8.285 1.00 90.12 88 SER A O 1
ATOM 728 N N . VAL A 1 89 ? -0.784 -11.166 -10.234 1.00 90.31 89 VAL A N 1
ATOM 729 C CA . VAL A 1 89 ? -2.021 -11.956 -10.383 1.00 90.31 89 VAL A CA 1
ATOM 730 C C . VAL A 1 89 ? -2.206 -12.943 -9.227 1.00 90.31 89 VAL A C 1
ATOM 732 O O . VAL A 1 89 ? -3.312 -13.065 -8.699 1.00 90.31 89 VAL A O 1
ATOM 735 N N . VAL A 1 90 ? -1.141 -13.624 -8.795 1.00 91.75 90 VAL A N 1
ATOM 736 C CA . VAL A 1 90 ? -1.189 -14.541 -7.646 1.00 91.75 90 VAL A CA 1
ATOM 737 C C . VAL A 1 90 ? -1.493 -13.789 -6.344 1.00 91.75 90 VAL A C 1
ATOM 739 O O . VAL A 1 90 ? -2.313 -14.254 -5.552 1.00 91.75 90 VAL A O 1
ATOM 742 N N . GLU A 1 91 ? -0.913 -12.609 -6.121 1.00 91.31 91 GLU A N 1
ATOM 743 C CA . GLU A 1 91 ? -1.221 -11.760 -4.958 1.00 91.31 91 GLU A CA 1
ATOM 744 C C . GLU A 1 91 ? -2.697 -11.331 -4.934 1.00 91.31 91 GLU A C 1
ATOM 746 O O . GLU A 1 91 ? -3.353 -11.388 -3.892 1.00 91.31 91 GLU A O 1
ATOM 751 N N . TRP A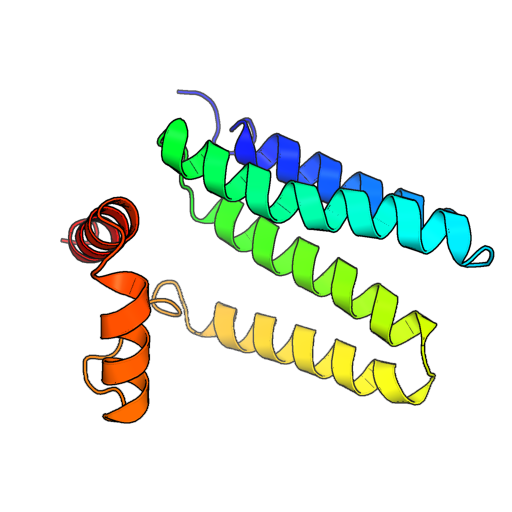 1 92 ? -3.266 -10.957 -6.081 1.00 91.44 92 TRP A N 1
ATOM 752 C CA . TRP A 1 92 ? -4.691 -10.633 -6.177 1.00 91.44 92 TRP A CA 1
ATOM 753 C C . TRP A 1 92 ? -5.584 -11.861 -5.979 1.00 91.44 92 TRP A C 1
ATOM 755 O O . TRP A 1 92 ? -6.589 -11.782 -5.274 1.00 91.44 92 TRP A O 1
ATOM 765 N N . LEU A 1 93 ? -5.206 -13.016 -6.530 1.00 91.56 93 LEU A N 1
ATOM 766 C CA . LEU A 1 93 ? -5.949 -14.260 -6.338 1.00 91.56 93 LEU A CA 1
ATOM 767 C C . LEU A 1 93 ? -5.948 -14.687 -4.866 1.00 91.56 93 LEU A C 1
ATOM 769 O O . LEU A 1 93 ? -6.998 -15.014 -4.321 1.00 91.56 93 LEU A O 1
ATOM 773 N N . THR A 1 94 ? -4.790 -14.646 -4.203 1.00 88.56 94 THR A N 1
ATOM 774 C CA . THR A 1 94 ? -4.679 -14.967 -2.771 1.00 88.56 94 THR A CA 1
ATOM 775 C C . THR A 1 94 ? -5.513 -14.020 -1.918 1.00 88.56 94 THR A C 1
ATOM 777 O O . THR A 1 94 ? -6.194 -14.485 -1.000 1.00 88.56 94 THR A O 1
ATOM 780 N N . LEU A 1 95 ? -5.549 -12.726 -2.252 1.00 88.38 95 LEU A N 1
ATOM 781 C CA . LEU A 1 95 ? -6.417 -11.756 -1.592 1.00 88.38 95 LEU A CA 1
ATOM 782 C C . LEU A 1 95 ? -7.898 -12.131 -1.728 1.00 88.38 95 LEU A C 1
ATOM 784 O O . LEU A 1 95 ? -8.606 -12.189 -0.719 1.00 88.38 95 LEU A O 1
ATOM 788 N N . VAL A 1 96 ? -8.352 -12.426 -2.950 1.00 88.19 96 VAL A N 1
ATOM 789 C CA . VAL A 1 96 ? -9.741 -12.821 -3.233 1.00 88.19 96 VAL A CA 1
ATOM 790 C C . VAL A 1 96 ? -10.086 -14.121 -2.512 1.00 88.19 96 VAL A C 1
ATOM 792 O O . VAL A 1 96 ? -11.065 -14.165 -1.774 1.00 88.19 96 VAL A O 1
ATOM 795 N N . CYS A 1 97 ? -9.257 -15.159 -2.633 1.00 86.88 97 CYS A N 1
ATOM 796 C CA . CYS A 1 97 ? -9.471 -16.438 -1.955 1.00 86.88 97 CYS A CA 1
ATOM 797 C C . CYS A 1 97 ? -9.528 -16.288 -0.428 1.00 86.88 97 CYS A C 1
ATOM 799 O O . CYS A 1 97 ? -10.311 -16.976 0.230 1.00 86.88 97 CYS A O 1
ATOM 801 N N . THR A 1 98 ? -8.715 -15.393 0.139 1.00 83.19 98 THR A N 1
ATOM 802 C CA . THR A 1 98 ? -8.712 -15.107 1.580 1.00 83.19 98 THR A CA 1
ATOM 803 C C . THR A 1 98 ? -10.002 -14.406 2.002 1.00 83.19 98 THR A C 1
ATOM 805 O O . THR A 1 98 ? -10.601 -14.800 3.001 1.00 83.19 98 THR A O 1
ATOM 808 N N . HIS A 1 99 ? -10.490 -13.447 1.212 1.00 81.00 99 HIS A N 1
ATOM 809 C CA . HIS A 1 99 ? -11.744 -12.740 1.491 1.00 81.00 99 HIS A CA 1
ATOM 810 C C . HIS A 1 99 ? -12.988 -13.611 1.274 1.00 81.00 99 HIS A C 1
ATOM 812 O O . HIS A 1 99 ? -13.926 -13.545 2.067 1.00 81.00 99 HIS A O 1
ATOM 818 N N . CYS A 1 100 ? -12.981 -14.507 0.283 1.00 80.69 100 CYS A N 1
ATOM 819 C CA . CYS A 1 100 ? -14.041 -15.502 0.086 1.00 80.69 100 CYS A CA 1
ATOM 820 C C . CYS A 1 100 ? -14.167 -16.481 1.265 1.00 80.69 100 CYS A C 1
ATOM 822 O O . CYS A 1 100 ? -15.204 -17.119 1.426 1.00 80.69 100 CYS A O 1
ATOM 824 N N . ARG A 1 101 ? -13.132 -16.602 2.108 1.00 72.44 101 ARG A N 1
ATOM 825 C CA . ARG A 1 101 ? -13.128 -17.462 3.300 1.00 72.44 101 ARG A CA 1
ATOM 826 C C . ARG A 1 101 ? -13.943 -16.891 4.475 1.00 72.44 101 ARG A C 1
ATOM 828 O O . ARG A 1 101 ? -14.075 -17.569 5.494 1.00 72.44 101 ARG A O 1
ATOM 835 N N . GLY A 1 102 ? -14.515 -15.693 4.320 1.00 67.75 102 GLY A N 1
ATOM 836 C CA . GLY A 1 102 ? -15.415 -15.059 5.285 1.00 67.75 102 GLY A CA 1
ATOM 837 C C . GLY A 1 102 ? -14.696 -14.297 6.409 1.00 67.75 102 GLY A C 1
ATOM 838 O O . GLY A 1 102 ? -13.467 -14.260 6.440 1.00 67.75 102 GLY A O 1
ATOM 839 N N . PRO A 1 103 ? -15.439 -13.703 7.364 1.00 63.03 103 PRO A N 1
ATOM 840 C CA . PRO A 1 103 ? -14.907 -12.790 8.393 1.00 63.03 103 PRO A CA 1
ATOM 841 C C . PRO A 1 103 ? -13.858 -13.429 9.320 1.00 63.03 103 PRO A C 1
ATOM 843 O O . PRO A 1 103 ? -13.018 -12.746 9.899 1.00 63.03 103 PRO A O 1
ATOM 846 N N . ASN A 1 104 ? -13.835 -14.761 9.394 1.00 60.28 104 ASN A N 1
ATOM 847 C CA . ASN A 1 104 ? -12.900 -15.527 10.216 1.00 60.28 104 ASN A CA 1
ATOM 848 C C . ASN A 1 104 ? -11.538 -15.773 9.549 1.00 60.28 104 ASN A C 1
ATOM 850 O O . ASN A 1 104 ? -10.753 -16.575 10.051 1.00 60.28 104 ASN A O 1
ATOM 854 N N . TRP A 1 105 ? -11.218 -15.114 8.433 1.00 59.72 105 TRP A N 1
ATOM 855 C CA . TRP A 1 105 ? -9.921 -15.286 7.770 1.00 59.72 105 TRP A CA 1
ATOM 856 C C . TRP A 1 105 ? -8.730 -14.867 8.650 1.00 59.72 105 TRP A C 1
ATOM 858 O O . TRP A 1 105 ? -7.635 -15.402 8.488 1.00 59.72 105 TRP A O 1
ATOM 868 N N . LYS A 1 106 ? -8.959 -13.977 9.628 1.00 56.00 106 LYS A N 1
ATOM 869 C CA . LYS A 1 106 ? -7.986 -13.605 10.672 1.00 56.00 106 LYS A CA 1
ATOM 870 C C . LYS A 1 106 ? -8.090 -14.424 11.961 1.00 56.00 106 LYS A C 1
ATOM 872 O O . LYS A 1 106 ? -7.306 -14.200 12.881 1.00 56.00 106 LYS A O 1
ATOM 877 N N . ALA A 1 107 ? -9.046 -15.346 12.069 1.00 58.03 107 ALA A N 1
ATOM 878 C CA . ALA A 1 107 ? -9.215 -16.136 13.279 1.00 58.03 107 ALA A CA 1
ATOM 879 C C . ALA A 1 107 ? -8.026 -17.098 13.441 1.00 58.03 107 ALA A C 1
ATOM 881 O O . ALA A 1 107 ? -7.820 -18.009 12.636 1.00 58.03 107 ALA A O 1
ATOM 882 N N . LEU A 1 108 ? -7.238 -16.893 14.500 1.00 56.94 108 LEU A N 1
ATOM 883 C CA . LEU A 1 108 ? -6.121 -17.762 14.863 1.00 56.94 108 LEU A CA 1
ATOM 884 C C . LEU A 1 108 ? -6.648 -19.174 15.162 1.00 56.94 108 LEU A C 1
ATOM 886 O O . LEU A 1 108 ? -7.310 -19.414 16.175 1.00 56.94 108 LEU A O 1
ATOM 890 N N . LYS A 1 109 ? -6.355 -20.137 14.281 1.00 57.50 109 LYS A N 1
ATOM 891 C CA . LYS A 1 109 ? -6.576 -21.556 14.581 1.00 57.50 109 LYS A CA 1
ATOM 892 C C . LYS A 1 109 ? -5.559 -21.992 15.636 1.00 57.50 109 LYS A C 1
ATOM 894 O O . LYS A 1 109 ? -4.364 -21.936 15.389 1.00 57.50 109 LYS A O 1
ATOM 899 N N . LYS A 1 110 ? -6.047 -22.501 16.773 1.00 54.81 110 LYS A N 1
ATOM 900 C CA . LYS A 1 110 ? -5.307 -22.898 17.997 1.00 54.81 110 LYS A CA 1
ATOM 901 C C . LYS A 1 110 ? -4.133 -23.894 17.847 1.00 54.81 110 LYS A C 1
ATOM 903 O O . LYS A 1 110 ? -3.595 -24.321 18.859 1.00 54.81 110 LYS A O 1
ATOM 908 N N . LYS A 1 111 ? -3.733 -24.305 16.644 1.00 53.66 111 LYS A N 1
ATOM 909 C CA . LYS A 1 111 ? -2.582 -25.195 16.431 1.00 53.66 111 LYS A CA 1
ATOM 910 C C . LYS A 1 111 ? -1.660 -24.574 15.394 1.00 53.66 111 LYS A C 1
ATOM 912 O O . LYS A 1 111 ? -1.857 -24.767 14.194 1.00 53.66 111 LYS A O 1
ATOM 917 N N . HIS A 1 112 ? -0.665 -23.831 15.865 1.00 69.75 112 HIS A N 1
ATOM 918 C CA . HIS A 1 112 ? 0.451 -23.420 15.028 1.00 69.75 112 HIS A CA 1
ATOM 919 C C . HIS A 1 112 ? 1.629 -24.383 15.246 1.00 69.75 112 HIS A C 1
ATOM 921 O O . HIS A 1 112 ? 1.761 -24.973 16.316 1.00 69.75 112 HIS A O 1
ATOM 927 N N . PRO A 1 113 ? 2.484 -24.607 14.237 1.00 79.50 113 PRO A N 1
ATOM 928 C CA . PRO A 1 113 ? 3.755 -25.291 14.438 1.00 79.50 113 PRO A CA 1
ATOM 929 C C . PRO A 1 113 ? 4.578 -24.576 15.517 1.00 79.50 113 PRO A C 1
ATOM 931 O O . PRO A 1 113 ? 4.589 -23.346 15.561 1.00 79.50 113 PRO A O 1
ATOM 934 N N . TRP A 1 114 ? 5.329 -25.332 16.321 1.00 76.25 114 TRP A N 1
ATOM 935 C CA . TRP A 1 114 ? 6.118 -24.822 17.458 1.00 76.25 114 TRP A CA 1
ATOM 936 C C . TRP A 1 114 ? 7.047 -23.642 17.112 1.00 76.25 114 TRP A C 1
ATOM 938 O O . TRP A 1 114 ? 7.380 -22.824 17.964 1.00 76.25 114 TRP A O 1
ATOM 948 N N . ILE A 1 115 ? 7.473 -23.540 15.851 1.00 75.00 115 ILE A N 1
ATOM 949 C CA . ILE A 1 115 ? 8.324 -22.460 15.337 1.00 75.00 115 ILE A CA 1
ATOM 950 C C . ILE A 1 115 ? 7.567 -21.128 15.338 1.00 75.00 115 ILE A C 1
ATOM 952 O O . ILE A 1 115 ? 8.115 -20.107 15.745 1.00 75.00 115 ILE A O 1
ATOM 956 N N . ILE A 1 116 ? 6.302 -21.147 14.912 1.00 68.38 116 ILE A N 1
ATOM 957 C CA . ILE A 1 116 ? 5.449 -19.959 14.838 1.00 68.38 116 ILE A CA 1
ATOM 958 C C . ILE A 1 116 ? 5.122 -19.473 16.249 1.00 68.38 116 ILE A C 1
ATOM 960 O O . ILE A 1 116 ? 5.249 -18.283 16.512 1.00 68.38 116 ILE A O 1
ATOM 964 N N . GLU A 1 117 ? 4.806 -20.386 17.172 1.00 67.62 117 GLU A N 1
ATOM 965 C CA . GLU A 1 117 ? 4.580 -20.049 18.585 1.00 67.62 117 GLU A CA 1
ATOM 966 C C . GLU A 1 117 ? 5.811 -19.372 19.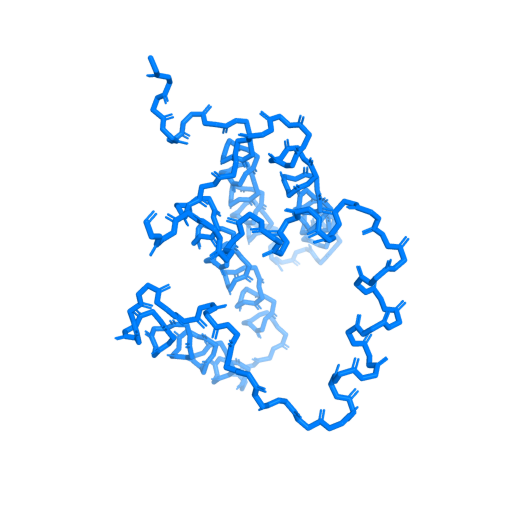192 1.00 67.62 117 GLU A C 1
ATOM 968 O O . GLU A 1 117 ? 5.696 -18.320 19.802 1.00 67.62 117 GLU A O 1
ATOM 973 N N . ARG A 1 118 ? 7.018 -19.880 18.924 1.00 66.06 118 ARG A N 1
ATOM 974 C CA . ARG A 1 118 ? 8.261 -19.310 19.470 1.00 66.06 118 ARG A CA 1
ATOM 975 C C . ARG A 1 118 ? 8.617 -17.934 18.901 1.00 66.06 118 ARG A C 1
ATOM 977 O O . ARG A 1 118 ? 9.238 -17.131 19.596 1.00 66.06 118 ARG A O 1
ATOM 984 N N . VAL A 1 119 ? 8.281 -17.674 17.637 1.00 65.56 119 VAL A N 1
ATOM 985 C CA . VAL A 1 119 ? 8.494 -16.369 16.987 1.00 65.56 119 VAL A CA 1
ATOM 986 C C . VAL A 1 119 ? 7.443 -15.365 17.457 1.00 65.56 119 VAL A C 1
ATOM 988 O O . VAL A 1 119 ? 7.788 -14.235 17.807 1.00 65.56 119 VAL A O 1
ATOM 991 N N . MET A 1 120 ? 6.181 -15.789 17.540 1.00 59.25 120 MET A N 1
ATOM 992 C CA . MET A 1 120 ? 5.098 -14.971 18.078 1.00 59.25 120 MET A CA 1
ATOM 993 C C . MET A 1 120 ? 5.320 -14.679 19.566 1.00 59.25 120 MET A C 1
ATOM 995 O O . MET A 1 120 ? 5.196 -13.534 19.968 1.00 59.25 120 MET A O 1
ATOM 999 N N . ASP A 1 121 ? 5.776 -15.626 20.379 1.00 61.62 121 ASP A N 1
ATOM 1000 C CA . ASP A 1 121 ? 6.046 -15.381 21.799 1.00 61.62 121 ASP A CA 1
ATOM 1001 C C . ASP A 1 121 ? 7.162 -14.356 22.016 1.00 61.62 121 ASP A C 1
ATOM 1003 O O . ASP A 1 121 ? 7.060 -13.487 22.879 1.00 61.62 121 ASP A O 1
ATOM 1007 N N . LYS A 1 122 ? 8.215 -14.383 21.195 1.00 52.75 122 LYS A N 1
ATOM 1008 C CA . LYS A 1 122 ? 9.330 -13.435 21.334 1.00 52.75 122 LYS A CA 1
ATOM 1009 C C . LYS A 1 122 ? 8.989 -12.015 20.880 1.00 52.75 122 LYS A C 1
ATOM 1011 O O . LYS A 1 122 ? 9.517 -11.064 21.448 1.00 52.75 122 LYS A O 1
ATOM 1016 N N . VAL A 1 123 ? 8.126 -11.861 19.875 1.00 49.69 123 VAL A N 1
ATOM 1017 C CA . VAL A 1 123 ? 7.797 -10.552 19.274 1.00 49.69 123 VAL A CA 1
ATOM 1018 C C . VAL A 1 123 ? 6.499 -9.959 19.844 1.00 49.69 123 VAL A C 1
ATOM 1020 O O . VAL A 1 123 ? 6.403 -8.752 20.049 1.00 49.69 123 VAL A O 1
ATOM 1023 N N . LEU A 1 124 ? 5.505 -10.793 20.150 1.00 47.50 124 LEU A N 1
ATOM 1024 C CA . LEU A 1 124 ? 4.138 -10.390 20.499 1.00 47.50 124 LEU A CA 1
ATOM 1025 C C . LEU A 1 124 ? 3.939 -10.197 22.017 1.00 47.50 124 LEU A C 1
ATOM 1027 O O . LEU A 1 124 ? 3.153 -9.339 22.417 1.00 47.50 124 LEU A O 1
ATOM 1031 N N . PHE A 1 125 ? 4.649 -10.947 22.878 1.00 44.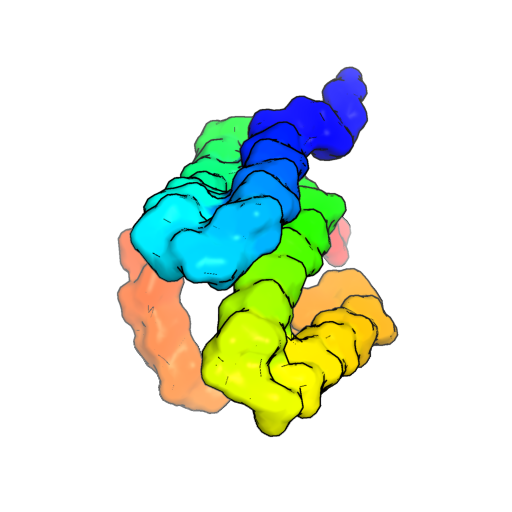06 125 PHE A N 1
ATOM 1032 C CA . PHE A 1 125 ? 4.456 -10.877 24.341 1.00 44.06 125 PHE A CA 1
ATOM 1033 C C . PHE A 1 125 ? 5.237 -9.760 25.046 1.00 44.06 125 PHE A C 1
ATOM 1035 O O . PHE A 1 125 ? 4.828 -9.360 26.142 1.00 44.06 125 PHE A O 1
ATOM 1042 N N . HIS A 1 126 ? 6.312 -9.237 24.442 1.00 48.28 126 HIS A N 1
ATOM 1043 C CA . HIS A 1 126 ? 7.108 -8.139 25.012 1.00 48.28 126 HIS A CA 1
ATOM 1044 C C . HIS A 1 126 ? 6.512 -6.744 24.767 1.00 48.28 126 HIS A C 1
ATOM 1046 O O . HIS A 1 126 ? 6.863 -5.801 25.472 1.00 48.28 126 HIS A O 1
ATOM 1052 N N . LEU A 1 127 ? 5.582 -6.602 23.818 1.00 43.88 127 LEU A N 1
ATOM 1053 C CA . LEU A 1 127 ? 4.880 -5.348 23.546 1.00 43.88 127 LEU A CA 1
ATOM 1054 C C . LEU A 1 127 ? 3.495 -5.374 24.220 1.00 43.88 127 LEU A C 1
ATOM 1056 O O . LEU A 1 127 ? 2.575 -6.003 23.689 1.00 43.88 127 LEU A O 1
ATOM 1060 N N . PRO A 1 128 ? 3.286 -4.676 25.357 1.00 47.75 128 PRO A N 1
ATOM 1061 C CA . PRO A 1 128 ? 1.999 -4.678 26.066 1.00 47.75 128 PRO A CA 1
ATOM 1062 C C . PRO A 1 128 ? 0.822 -4.208 25.190 1.00 47.75 128 PRO A C 1
ATOM 1064 O O . PRO A 1 128 ? -0.307 -4.665 25.365 1.00 47.75 128 PRO A O 1
ATOM 1067 N N . ALA A 1 129 ? 1.093 -3.381 24.175 1.0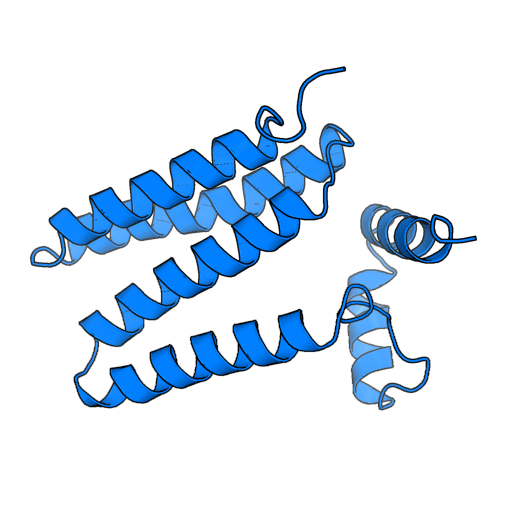0 49.69 129 ALA A N 1
ATOM 1068 C CA . ALA A 1 129 ? 0.113 -2.941 23.182 1.00 49.69 129 ALA A CA 1
ATOM 1069 C C . ALA A 1 129 ? -0.396 -4.068 22.257 1.00 49.69 129 ALA A C 1
ATOM 1071 O O . ALA A 1 129 ? -1.547 -4.033 21.826 1.00 49.69 129 ALA A O 1
ATOM 1072 N N . CYS A 1 130 ? 0.431 -5.079 21.962 1.00 42.69 130 CYS A N 1
ATOM 1073 C CA . CYS A 1 130 ? 0.060 -6.195 21.085 1.00 42.69 130 CYS A CA 1
ATOM 1074 C C . CYS A 1 130 ? -0.796 -7.235 21.830 1.00 42.69 130 CYS A C 1
ATOM 1076 O O . CYS A 1 130 ? -1.781 -7.738 21.290 1.00 42.69 130 CYS A O 1
ATOM 1078 N N . ARG A 1 131 ? -0.503 -7.464 23.119 1.00 45.34 131 ARG A N 1
ATOM 1079 C CA . ARG A 1 131 ? -1.310 -8.317 24.011 1.00 45.34 131 ARG A CA 1
ATOM 1080 C C . ARG A 1 131 ? -2.754 -7.817 24.142 1.00 45.34 131 ARG A C 1
ATOM 1082 O O . ARG A 1 131 ? -3.692 -8.602 24.021 1.00 45.34 131 ARG A O 1
ATOM 1089 N N . ALA A 1 132 ? -2.934 -6.507 24.322 1.00 46.16 132 ALA A N 1
ATOM 1090 C CA . ALA A 1 132 ? -4.260 -5.894 24.403 1.00 46.16 132 ALA A CA 1
ATOM 1091 C C . ALA A 1 132 ? -5.045 -5.994 23.078 1.00 46.16 132 ALA A C 1
ATOM 1093 O O . ALA A 1 132 ? -6.265 -6.161 23.096 1.00 46.16 132 ALA A O 1
ATOM 1094 N N . ALA A 1 133 ? -4.355 -5.940 21.931 1.00 45.28 133 ALA A N 1
ATOM 1095 C CA . ALA A 1 133 ? -4.968 -6.088 20.611 1.00 45.28 133 ALA A CA 1
ATOM 1096 C C . ALA A 1 133 ? -5.427 -7.532 20.330 1.00 45.28 133 ALA A C 1
ATOM 1098 O O . ALA A 1 133 ? -6.527 -7.723 19.808 1.00 45.28 133 ALA A O 1
ATOM 1099 N N . LEU A 1 134 ? -4.652 -8.545 20.746 1.00 46.72 134 LEU A N 1
ATOM 1100 C CA . LEU A 1 134 ? -5.063 -9.949 20.618 1.00 46.72 134 LEU A CA 1
ATOM 1101 C C . LEU A 1 134 ? -6.214 -10.323 21.559 1.00 46.72 134 LEU A C 1
ATOM 1103 O O . LEU A 1 134 ? -7.135 -11.020 21.133 1.00 46.72 134 LEU A O 1
ATOM 1107 N N . GLN A 1 135 ? -6.210 -9.835 22.806 1.00 39.94 135 GLN A N 1
ATOM 1108 C CA . GLN A 1 135 ? -7.328 -10.072 23.729 1.00 39.94 135 GLN A CA 1
ATOM 1109 C C . GLN A 1 135 ? -8.614 -9.366 23.270 1.00 39.94 135 GLN A C 1
ATOM 1111 O O . GLN A 1 135 ? -9.698 -9.912 23.444 1.00 39.94 135 GLN A O 1
ATOM 1116 N N . ARG A 1 136 ? -8.535 -8.199 22.611 1.00 38.31 136 ARG A N 1
ATOM 1117 C CA . ARG A 1 136 ? -9.733 -7.538 22.055 1.00 38.31 136 ARG A CA 1
ATOM 1118 C C . ARG A 1 136 ? -10.306 -8.228 20.816 1.00 38.31 136 ARG A C 1
ATOM 1120 O O . ARG A 1 136 ? -11.520 -8.215 20.653 1.00 38.31 136 ARG A O 1
ATOM 1127 N N . GLN A 1 137 ? -9.484 -8.865 19.979 1.00 41.09 137 GLN A N 1
ATOM 1128 C CA . GLN A 1 137 ? -9.982 -9.629 18.822 1.00 41.09 137 GLN A CA 1
ATOM 1129 C C . GLN A 1 137 ? -10.612 -10.979 19.195 1.00 41.09 137 GLN A C 1
ATOM 1131 O O . GLN A 1 137 ? -11.373 -11.527 18.405 1.00 41.09 137 GLN A O 1
ATOM 1136 N N . THR A 1 138 ? -10.339 -11.503 20.393 1.00 37.50 138 THR A N 1
ATOM 1137 C CA . THR A 1 138 ? -10.955 -12.742 20.900 1.00 37.50 138 THR A CA 1
ATOM 1138 C C . THR A 1 138 ? -12.229 -12.510 21.716 1.00 37.50 138 THR A C 1
ATOM 1140 O O . THR A 1 138 ? -12.971 -13.464 21.921 1.00 37.50 138 THR A O 1
ATOM 1143 N N . ILE A 1 139 ? -12.509 -11.279 22.167 1.00 33.84 139 ILE A N 1
ATOM 1144 C CA . ILE A 1 139 ? -13.589 -11.004 23.138 1.00 33.84 139 ILE A CA 1
ATOM 1145 C C . ILE A 1 139 ? -14.802 -10.269 22.529 1.00 33.84 139 ILE A C 1
ATOM 1147 O O . ILE A 1 139 ? -15.857 -10.256 23.145 1.00 33.84 139 ILE A O 1
ATOM 1151 N N . HIS A 1 140 ? -14.733 -9.731 21.305 1.00 28.72 140 HIS A N 1
ATOM 1152 C CA . HIS A 1 140 ? -15.870 -9.009 20.692 1.00 28.72 140 HIS A CA 1
ATOM 1153 C C . HIS A 1 140 ? -16.732 -9.815 19.699 1.00 28.72 140 HIS A C 1
ATOM 1155 O O . HIS A 1 140 ? -17.492 -9.224 18.939 1.00 28.72 140 HIS A O 1
ATOM 1161 N N . TRP A 1 141 ? -16.660 -11.149 19.734 1.00 31.33 141 TRP A N 1
ATOM 1162 C CA . TRP A 1 141 ? -17.566 -12.037 18.983 1.00 31.33 141 TRP A CA 1
ATOM 1163 C C . TRP A 1 141 ? -18.230 -13.108 19.865 1.00 31.33 141 TRP A C 1
ATOM 1165 O O . TRP A 1 141 ? -18.502 -14.218 19.407 1.00 31.33 141 TRP A O 1
ATOM 1175 N N . ILE A 1 142 ? -18.497 -12.766 21.128 1.00 33.06 142 ILE A N 1
ATOM 1176 C CA . ILE A 1 142 ? -19.527 -13.415 21.953 1.00 33.06 142 ILE A CA 1
ATOM 1177 C C . ILE A 1 142 ? -20.482 -12.324 22.423 1.00 33.06 142 ILE A C 1
ATOM 1179 O O . ILE A 1 142 ? -19.969 -11.262 22.843 1.00 33.06 142 ILE A O 1
#

Secondary structure (DSSP, 8-state):
---GGG-HHHHHHHHHHHHHHHHHHTTT-HHHHHHHHHHHHHHHHHHHHHHHHTT---HHHHHHHHHHHHHHHHHHHHHH-GGGHHHHHHHHHHHHHHHHT-GG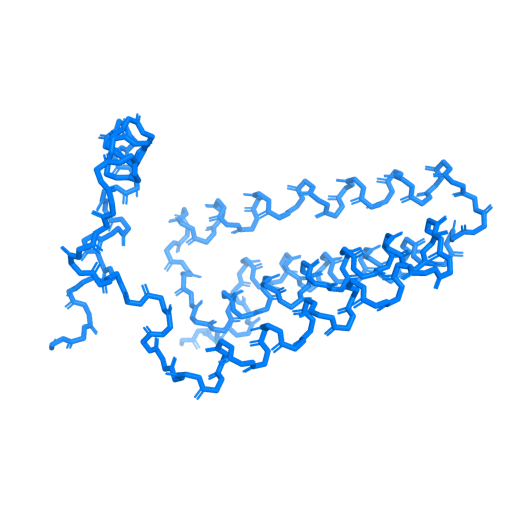GG---S---HHHHHHHHHHHSS-HHHHHHHHHHHHTT-

Organism: NCBI:txid2607531